Protein AF-A0A225W8B2-F1 (afdb_monomer_lite)

Secondary structure (DSSP, 8-state):
-PPPP-----------------EE---EEEETTEEEEPPEE-HHHHHS-S-TTSPPPEESEEEEEEEETTEEEE--SSEEEEETTEEEEHHHIIIIISGGGTS--GGG-SPP-PPPPPP---S-PPPHHHHHHTTT----------------

Structure (mmCIF, N/CA/C/O backbone):
data_AF-A0A225W8B2-F1
#
_entry.id   AF-A0A225W8B2-F1
#
loop_
_atom_site.group_PDB
_atom_site.id
_atom_site.type_symbol
_atom_site.label_atom_id
_atom_site.label_alt_id
_atom_site.label_comp_id
_atom_site.label_asym_id
_atom_site.label_entity_id
_atom_site.label_seq_id
_atom_site.pdbx_PDB_ins_code
_atom_site.Cartn_x
_atom_site.Cartn_y
_atom_site.Cartn_z
_atom_site.occupancy
_atom_site.B_iso_or_equiv
_atom_site.auth_seq_id
_atom_site.auth_comp_id
_atom_site.auth_asym_id
_atom_site.auth_atom_id
_atom_site.pdbx_PDB_model_num
ATOM 1 N N . MET A 1 1 ? 13.575 -65.710 12.844 1.00 45.41 1 MET A N 1
ATOM 2 C CA . MET A 1 1 ? 14.226 -64.560 13.508 1.00 45.41 1 MET A CA 1
ATOM 3 C C . MET A 1 1 ? 13.559 -63.307 12.960 1.00 45.41 1 MET A C 1
ATOM 5 O O . MET A 1 1 ? 13.593 -63.117 11.754 1.00 45.41 1 MET A O 1
ATOM 9 N N . VAL A 1 2 ? 12.822 -62.567 13.792 1.00 43.06 2 VAL A N 1
ATOM 10 C CA . VAL A 1 2 ? 11.966 -61.443 13.366 1.00 43.06 2 VAL A CA 1
ATOM 11 C C . VAL A 1 2 ? 12.763 -60.143 13.449 1.00 43.06 2 VAL A C 1
ATOM 13 O O . VAL A 1 2 ? 13.234 -59.775 14.521 1.00 43.06 2 VAL A O 1
ATOM 16 N N . THR A 1 3 ? 12.924 -59.462 12.319 1.00 56.56 3 THR A N 1
ATOM 17 C CA . THR A 1 3 ? 13.508 -58.116 12.226 1.00 56.56 3 THR A CA 1
ATOM 18 C C . THR A 1 3 ? 12.416 -57.072 12.512 1.00 56.56 3 THR A C 1
ATOM 20 O O . THR A 1 3 ? 11.316 -57.215 11.975 1.00 56.56 3 THR A O 1
ATOM 23 N N . PRO A 1 4 ? 12.654 -56.031 13.334 1.00 61.00 4 PRO A N 1
ATOM 24 C CA . PRO A 1 4 ? 11.631 -55.032 13.641 1.00 61.00 4 PRO A CA 1
ATOM 25 C C . PRO A 1 4 ? 11.478 -54.001 12.504 1.00 61.00 4 PRO A C 1
ATOM 27 O O . PRO A 1 4 ? 12.458 -53.704 11.814 1.00 61.00 4 PRO A O 1
ATOM 30 N N . PRO A 1 5 ? 10.283 -53.410 12.302 1.00 51.81 5 PRO A N 1
ATOM 31 C CA . PRO A 1 5 ? 10.102 -52.336 11.334 1.00 51.81 5 PRO A CA 1
ATOM 32 C C . PRO A 1 5 ? 10.714 -51.029 11.854 1.00 51.81 5 PRO A C 1
ATOM 34 O O . PRO A 1 5 ? 10.551 -50.656 13.017 1.00 51.81 5 PRO A O 1
ATOM 37 N N . SER A 1 6 ? 11.406 -50.304 10.974 1.00 53.28 6 SER A N 1
ATOM 38 C CA . SER A 1 6 ? 11.911 -48.965 11.263 1.00 53.28 6 SER A CA 1
ATOM 39 C C . SER A 1 6 ? 10.746 -47.972 11.279 1.00 53.28 6 SER A C 1
ATOM 41 O O . SER A 1 6 ? 10.123 -47.663 10.263 1.00 53.28 6 SER A O 1
ATOM 43 N N . HIS A 1 7 ? 10.419 -47.457 12.462 1.00 56.19 7 HIS A N 1
ATOM 44 C CA . HIS A 1 7 ? 9.474 -46.355 12.587 1.00 56.19 7 HIS A CA 1
ATOM 45 C C . HIS A 1 7 ? 10.158 -45.087 12.068 1.00 56.19 7 HIS A C 1
ATOM 47 O O . HIS A 1 7 ? 10.924 -44.430 12.769 1.00 56.19 7 HIS A O 1
ATOM 53 N N . GLY A 1 8 ? 9.908 -44.754 10.802 1.00 57.62 8 GLY A N 1
ATOM 54 C CA . GLY A 1 8 ? 10.331 -43.490 10.216 1.00 57.62 8 GLY A CA 1
ATOM 55 C C . GLY A 1 8 ? 9.675 -42.332 10.963 1.00 57.62 8 GLY A C 1
ATOM 56 O O . GLY A 1 8 ? 8.480 -42.079 10.803 1.00 57.62 8 GLY A O 1
ATOM 57 N N . HIS A 1 9 ? 10.449 -41.619 11.781 1.00 59.72 9 HIS A N 1
ATOM 58 C CA . HIS A 1 9 ? 10.002 -40.394 12.433 1.00 59.72 9 HIS A CA 1
ATOM 59 C C . HIS A 1 9 ? 9.730 -39.341 11.353 1.00 59.72 9 HIS A C 1
ATOM 61 O O . HIS A 1 9 ? 10.631 -38.642 10.879 1.00 59.72 9 HIS A O 1
ATOM 67 N N . LYS A 1 10 ? 8.464 -39.231 10.937 1.00 60.47 10 LYS A N 1
ATOM 68 C CA . LYS A 1 10 ? 7.982 -38.119 10.122 1.00 60.47 10 LYS A CA 1
ATOM 69 C C . LYS A 1 10 ? 8.175 -36.856 10.952 1.00 60.47 10 LYS A C 1
ATOM 71 O O . LYS A 1 10 ? 7.436 -36.607 11.900 1.00 60.47 10 LYS A O 1
ATOM 76 N N . ARG A 1 11 ? 9.217 -36.089 10.621 1.00 60.16 11 ARG A N 1
ATOM 77 C CA . ARG A 1 11 ? 9.495 -34.772 11.200 1.00 60.16 11 ARG A CA 1
ATOM 78 C C . ARG A 1 11 ? 8.268 -33.893 10.982 1.00 60.16 11 ARG A C 1
ATOM 80 O O . ARG A 1 11 ? 8.076 -33.352 9.896 1.00 60.16 11 ARG A O 1
ATOM 87 N N . ASN A 1 12 ? 7.434 -33.783 12.009 1.00 60.47 12 ASN A N 1
ATOM 88 C CA . ASN A 1 12 ? 6.292 -32.890 12.025 1.00 60.47 12 ASN A CA 1
ATOM 89 C C . ASN A 1 12 ? 6.835 -31.463 12.176 1.00 60.47 12 ASN A C 1
ATOM 91 O O . ASN A 1 12 ? 6.998 -30.957 13.285 1.00 60.47 12 ASN A O 1
ATOM 95 N N . ARG A 1 13 ? 7.221 -30.835 11.058 1.00 58.56 13 ARG A N 1
ATOM 96 C CA . ARG A 1 13 ? 7.466 -29.393 11.048 1.00 58.56 13 ARG A CA 1
ATOM 97 C C . ARG A 1 13 ? 6.111 -28.732 11.237 1.00 58.56 13 ARG A C 1
ATOM 99 O O . ARG A 1 13 ? 5.322 -28.661 10.298 1.00 58.56 13 ARG A O 1
ATOM 106 N N . ALA A 1 14 ? 5.861 -28.270 12.458 1.00 52.19 14 ALA A N 1
ATOM 107 C CA . ALA A 1 14 ? 4.758 -27.373 12.741 1.00 52.19 14 ALA A CA 1
ATOM 108 C C . ALA A 1 14 ? 4.777 -26.239 11.698 1.00 52.19 14 ALA A C 1
ATOM 110 O O . ALA A 1 14 ? 5.848 -25.669 11.452 1.00 52.19 14 ALA A O 1
ATOM 111 N N . PRO A 1 15 ? 3.645 -25.917 11.052 1.00 57.81 15 PRO A N 1
ATOM 112 C CA . PRO A 1 15 ? 3.595 -24.775 10.162 1.00 57.81 15 PRO A CA 1
ATOM 113 C C . PRO A 1 15 ? 3.902 -23.545 11.011 1.00 57.81 15 PRO A C 1
ATOM 115 O O . PRO A 1 15 ? 3.124 -23.179 11.893 1.00 57.81 15 PRO A O 1
ATOM 118 N N . VAL A 1 16 ? 5.061 -22.926 10.775 1.00 59.41 16 VAL A N 1
ATOM 119 C CA . VAL A 1 16 ? 5.381 -21.617 11.339 1.00 59.41 16 VAL A CA 1
ATOM 1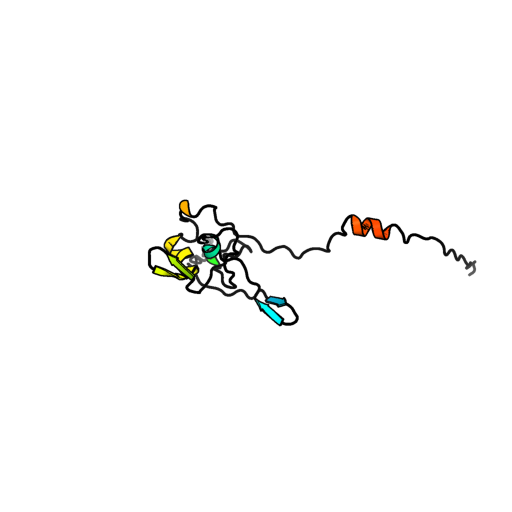20 C C . VAL A 1 16 ? 4.245 -20.707 10.893 1.00 59.41 16 VAL A C 1
ATOM 122 O O . VAL A 1 16 ? 4.123 -20.392 9.708 1.00 59.41 16 VAL A O 1
ATOM 125 N N . ARG A 1 17 ? 3.348 -20.332 11.814 1.00 53.75 17 ARG A N 1
ATOM 126 C CA . ARG A 1 17 ? 2.347 -19.299 11.548 1.00 53.75 17 ARG A CA 1
ATOM 127 C C . ARG A 1 17 ? 3.112 -17.982 11.462 1.00 53.75 17 ARG A C 1
ATOM 129 O O . ARG A 1 17 ? 3.182 -17.241 12.432 1.00 53.75 17 ARG A O 1
ATOM 136 N N . LEU A 1 18 ? 3.747 -17.740 10.319 1.00 64.56 18 LEU A N 1
ATOM 137 C CA . LEU A 1 18 ? 4.509 -16.531 10.052 1.00 64.56 18 LEU A CA 1
ATOM 138 C C . LEU A 1 18 ? 3.538 -15.357 10.189 1.00 64.56 18 LEU A C 1
ATOM 140 O O . LEU A 1 18 ? 2.589 -15.273 9.419 1.00 64.56 18 LEU A O 1
ATOM 144 N N . ALA A 1 19 ? 3.681 -14.512 11.207 1.00 84.69 19 ALA A N 1
ATOM 145 C CA . ALA A 1 19 ? 2.789 -13.370 11.382 1.00 84.69 19 ALA A CA 1
ATOM 146 C C . ALA A 1 19 ? 2.824 -12.466 10.135 1.00 84.69 19 ALA A C 1
ATOM 148 O O . ALA A 1 19 ? 3.817 -12.438 9.405 1.00 84.69 19 ALA A O 1
ATOM 149 N N . HIS A 1 20 ? 1.745 -11.726 9.870 1.00 92.75 20 HIS A N 1
ATOM 150 C CA . HIS A 1 20 ? 1.799 -10.688 8.843 1.00 92.75 20 HIS A CA 1
ATOM 151 C C . HIS A 1 20 ? 2.792 -9.615 9.289 1.00 92.75 20 HIS A C 1
ATOM 153 O O . HIS A 1 20 ? 2.613 -9.001 10.337 1.00 92.75 20 HIS A O 1
ATOM 159 N N . GLN A 1 21 ? 3.837 -9.402 8.493 1.00 93.75 21 GLN A N 1
ATOM 160 C CA . GLN A 1 21 ? 4.869 -8.406 8.760 1.00 93.75 21 GLN A CA 1
ATOM 161 C C . GLN A 1 21 ? 5.009 -7.450 7.579 1.00 93.75 21 GLN A C 1
ATOM 163 O O . GLN A 1 21 ? 4.763 -7.814 6.424 1.00 93.75 21 GLN A O 1
ATOM 168 N N . VAL A 1 22 ? 5.382 -6.213 7.903 1.00 95.06 22 VAL A N 1
ATOM 169 C CA . VAL A 1 22 ? 5.761 -5.198 6.924 1.00 95.06 22 VAL A CA 1
ATOM 170 C C . VAL A 1 22 ? 7.202 -5.462 6.510 1.00 95.06 22 VAL A C 1
ATOM 172 O O . VAL A 1 22 ? 8.105 -5.379 7.337 1.00 95.06 22 VAL A O 1
ATOM 175 N N . GLU A 1 23 ? 7.425 -5.695 5.224 1.00 96.19 23 GLU A N 1
ATOM 176 C CA . GLU A 1 23 ? 8.757 -5.873 4.654 1.00 96.19 23 GLU A CA 1
ATOM 177 C C . GLU A 1 23 ? 9.053 -4.763 3.650 1.00 96.19 23 GLU A C 1
ATOM 179 O O . GLU A 1 23 ? 8.158 -4.296 2.940 1.00 96.19 23 GLU A O 1
ATOM 184 N N . GLN A 1 24 ? 10.303 -4.303 3.601 1.00 96.81 24 GLN A N 1
ATOM 185 C CA . GLN A 1 24 ? 10.733 -3.286 2.651 1.00 96.81 24 GLN A CA 1
ATOM 186 C C . GLN A 1 24 ? 11.474 -3.921 1.482 1.00 96.81 24 GLN A C 1
ATOM 188 O O . GLN A 1 24 ? 12.436 -4.650 1.669 1.00 96.81 24 GLN A O 1
ATOM 193 N N . SER A 1 25 ? 11.061 -3.585 0.265 1.00 95.00 25 SER A N 1
ATOM 194 C CA . SER A 1 25 ? 11.690 -4.098 -0.944 1.00 95.00 25 SER A CA 1
ATOM 195 C C . SER A 1 25 ? 13.098 -3.549 -1.158 1.00 95.00 25 SER A C 1
ATOM 197 O O . SER A 1 25 ? 13.335 -2.339 -1.077 1.00 95.00 25 SER A O 1
ATOM 199 N N . GLU A 1 26 ? 13.989 -4.459 -1.537 1.00 94.81 26 GLU A N 1
ATOM 200 C CA . GLU A 1 26 ? 15.355 -4.198 -1.995 1.00 94.81 26 GLU A CA 1
ATOM 201 C C . GLU A 1 26 ? 15.448 -4.082 -3.530 1.00 94.81 26 GLU A C 1
ATOM 203 O O . GLU A 1 26 ? 16.520 -4.190 -4.110 1.00 94.81 26 GLU A O 1
ATOM 208 N N . ASP A 1 27 ? 14.324 -3.847 -4.216 1.00 92.81 27 ASP A N 1
ATOM 209 C CA . ASP A 1 27 ? 14.285 -3.585 -5.660 1.00 92.81 27 ASP A CA 1
ATOM 210 C C . ASP A 1 27 ? 14.731 -2.138 -5.929 1.00 92.81 27 ASP A C 1
ATOM 212 O O . ASP A 1 27 ? 13.977 -1.179 -5.712 1.00 92.81 27 ASP A O 1
ATOM 216 N N . TRP A 1 28 ? 15.981 -1.975 -6.361 1.00 94.56 28 TRP A N 1
ATOM 217 C CA . TRP A 1 28 ? 16.601 -0.683 -6.653 1.00 94.56 28 TRP A CA 1
ATOM 218 C C . TRP A 1 28 ? 16.554 -0.345 -8.146 1.00 94.56 28 TRP A C 1
ATOM 220 O O . TRP A 1 28 ? 16.693 -1.200 -9.015 1.00 94.56 28 TRP A O 1
ATOM 230 N N . VAL A 1 29 ? 16.388 0.942 -8.449 1.00 93.38 29 VAL A N 1
ATOM 231 C CA . VAL A 1 29 ? 16.474 1.506 -9.800 1.00 93.38 29 VAL A CA 1
ATOM 232 C C . VAL A 1 29 ? 17.338 2.757 -9.808 1.00 93.38 29 VAL A C 1
ATOM 234 O O . VAL A 1 29 ? 17.228 3.602 -8.920 1.00 93.38 29 VAL A O 1
ATOM 237 N N . THR A 1 30 ? 18.160 2.912 -10.842 1.00 94.94 30 THR A N 1
ATOM 238 C CA . THR A 1 30 ? 18.911 4.148 -11.078 1.00 94.94 30 THR A CA 1
ATOM 239 C C . THR A 1 30 ? 18.056 5.108 -11.897 1.00 94.94 30 THR A C 1
ATOM 241 O O . THR A 1 30 ? 17.624 4.782 -13.000 1.00 94.94 30 THR A O 1
ATOM 244 N N . VAL A 1 31 ? 17.801 6.300 -11.360 1.00 92.62 31 VAL A N 1
ATOM 245 C CA . VAL A 1 31 ? 17.066 7.372 -12.042 1.00 92.62 31 VAL A CA 1
ATOM 246 C C . VAL A 1 31 ? 17.927 8.625 -12.001 1.00 92.62 31 VAL A C 1
ATOM 248 O O . VAL A 1 31 ? 18.226 9.125 -10.917 1.00 92.62 31 VAL A O 1
ATOM 251 N N . SER A 1 32 ? 18.334 9.117 -13.174 1.00 93.81 32 SER A N 1
ATOM 252 C CA . SER A 1 32 ? 19.210 10.293 -13.306 1.00 93.81 32 SER A CA 1
ATOM 253 C C . SER A 1 32 ? 20.511 10.163 -12.498 1.00 93.81 32 SER A C 1
ATOM 255 O O . SER A 1 32 ? 20.902 11.084 -11.791 1.00 93.81 32 SER A O 1
ATOM 257 N N . GLY A 1 33 ? 21.142 8.983 -12.536 1.00 93.44 33 GLY A N 1
ATOM 258 C CA . GLY A 1 33 ? 22.388 8.696 -11.809 1.00 93.44 33 GLY A CA 1
ATOM 259 C C . GLY A 1 33 ? 22.226 8.403 -10.312 1.00 93.44 33 GLY A C 1
ATOM 260 O O . GLY A 1 33 ? 23.188 7.999 -9.672 1.00 93.44 33 GLY A O 1
ATOM 261 N N . VAL A 1 34 ? 21.020 8.538 -9.746 1.00 95.75 34 VAL A N 1
ATOM 262 C CA . VAL A 1 34 ? 20.762 8.285 -8.320 1.00 95.75 34 VAL A CA 1
ATOM 263 C C . VAL A 1 34 ? 20.019 6.965 -8.135 1.00 95.75 34 VAL A C 1
ATOM 265 O O . VAL A 1 34 ? 18.964 6.752 -8.739 1.00 95.75 34 VAL A O 1
ATOM 268 N N . GLN A 1 35 ? 20.528 6.096 -7.259 1.00 95.94 35 GLN A N 1
ATOM 269 C CA . GLN A 1 35 ? 19.834 4.869 -6.872 1.00 95.94 35 GLN A CA 1
ATOM 270 C C . GLN A 1 35 ? 18.658 5.176 -5.943 1.00 95.94 35 GLN A C 1
ATOM 272 O O . GLN A 1 35 ? 18.792 5.822 -4.904 1.00 95.94 35 GLN A O 1
ATOM 277 N N . LYS A 1 36 ? 17.473 4.705 -6.327 1.00 95.00 36 LYS A N 1
ATOM 278 C CA . LYS A 1 36 ? 16.230 4.848 -5.567 1.00 95.00 36 LYS A CA 1
ATOM 279 C C . LYS A 1 36 ? 15.500 3.516 -5.548 1.00 95.00 36 LYS A C 1
ATOM 281 O O . LYS A 1 36 ? 15.497 2.786 -6.532 1.00 95.00 36 LYS A O 1
ATOM 286 N N . ARG A 1 37 ? 14.818 3.208 -4.447 1.00 95.06 37 ARG A N 1
ATOM 287 C CA . ARG A 1 37 ? 13.954 2.022 -4.390 1.00 95.06 37 ARG A CA 1
ATOM 288 C C . ARG A 1 37 ? 12.752 2.187 -5.308 1.00 95.06 37 ARG A C 1
ATOM 290 O O . ARG A 1 37 ? 12.090 3.234 -5.315 1.00 95.06 37 ARG A O 1
ATOM 297 N N . ARG A 1 38 ? 12.445 1.134 -6.055 1.00 94.56 38 ARG A N 1
ATOM 298 C CA . ARG A 1 38 ? 11.372 1.130 -7.037 1.00 94.56 38 ARG A CA 1
ATOM 299 C C . ARG A 1 38 ? 10.016 1.186 -6.336 1.00 94.56 38 ARG A C 1
ATOM 301 O O . ARG A 1 38 ? 9.625 0.294 -5.589 1.00 94.56 38 ARG A O 1
ATOM 308 N N . GLN A 1 39 ? 9.267 2.244 -6.614 1.00 95.00 39 GLN A N 1
ATOM 309 C CA . GLN A 1 39 ? 7.944 2.467 -6.036 1.00 95.00 39 GLN A CA 1
ATOM 310 C C . GLN A 1 39 ? 6.874 1.650 -6.775 1.00 95.00 39 GLN A C 1
ATOM 312 O O . GLN A 1 39 ? 6.848 1.631 -8.007 1.00 95.00 39 GLN A O 1
ATOM 317 N N . ARG A 1 40 ? 5.952 1.012 -6.043 1.00 95.44 40 ARG A N 1
ATOM 318 C CA . ARG A 1 40 ? 4.797 0.286 -6.608 1.00 95.44 40 ARG A CA 1
ATOM 319 C C . ARG A 1 40 ? 3.478 0.785 -6.031 1.00 95.44 40 ARG A C 1
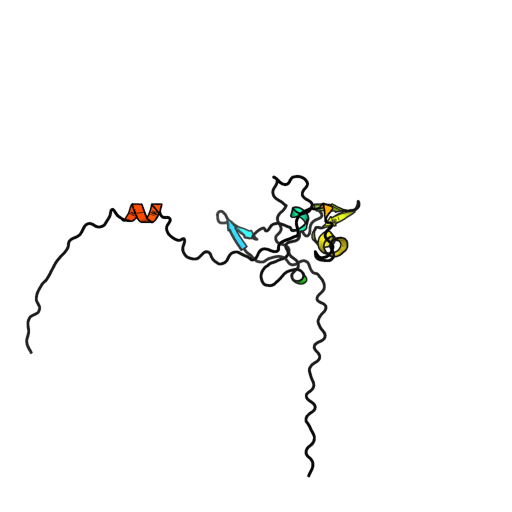ATOM 321 O O . ARG A 1 40 ? 3.435 1.293 -4.918 1.00 95.44 40 ARG A O 1
ATOM 328 N N . SER A 1 41 ? 2.390 0.643 -6.787 1.00 94.75 41 SER A N 1
ATOM 329 C CA . SER A 1 41 ? 1.053 1.081 -6.362 1.00 94.75 41 SER A CA 1
ATOM 330 C C . SER A 1 41 ? 0.581 0.327 -5.116 1.00 94.75 41 SER A C 1
ATOM 332 O O . SER A 1 41 ? 0.468 -0.902 -5.156 1.00 94.75 41 SER A O 1
ATOM 334 N N . CYS A 1 42 ? 0.235 1.057 -4.058 1.00 96.19 42 CYS A N 1
ATOM 335 C CA . CYS A 1 42 ? -0.369 0.482 -2.860 1.00 96.19 42 CYS A CA 1
ATOM 336 C C . CYS A 1 42 ? -1.796 -0.013 -3.149 1.00 96.19 42 CYS A C 1
ATOM 338 O O . CYS A 1 42 ? -2.575 0.692 -3.793 1.00 96.19 42 CYS A O 1
ATOM 340 N N . LYS A 1 43 ? -2.150 -1.211 -2.665 1.00 95.50 43 LYS A N 1
ATOM 341 C CA . LYS A 1 43 ? -3.467 -1.825 -2.920 1.00 95.50 43 LYS A CA 1
ATOM 342 C C . LYS A 1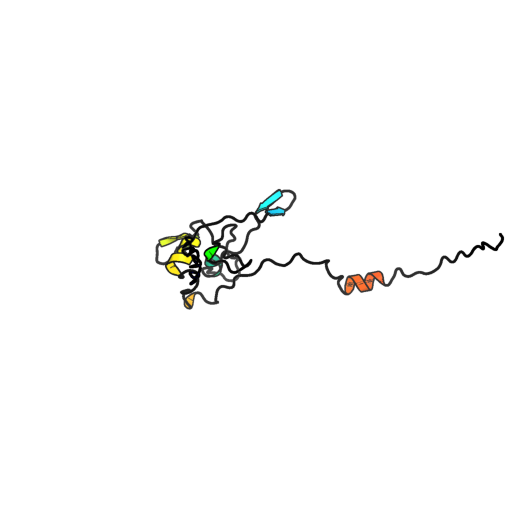 43 ? -4.605 -1.085 -2.229 1.00 95.50 43 LYS A C 1
ATOM 344 O O . LYS A 1 43 ? -5.569 -0.717 -2.892 1.00 95.50 43 LYS A O 1
ATOM 349 N N . VAL A 1 44 ? -4.446 -0.758 -0.949 1.00 95.75 44 VAL A N 1
ATOM 350 C CA . VAL A 1 44 ? -5.447 0.019 -0.201 1.00 95.75 44 VAL A CA 1
ATOM 351 C C . VAL A 1 44 ? -5.585 1.432 -0.759 1.00 95.75 44 VAL A C 1
ATOM 353 O O . VAL A 1 44 ? -6.700 1.877 -0.998 1.00 95.75 44 VAL A O 1
ATOM 356 N N . CYS A 1 45 ? -4.482 2.118 -1.085 1.00 95.06 45 CYS A N 1
ATOM 357 C CA . CYS A 1 45 ? -4.576 3.449 -1.699 1.00 95.06 45 CYS A CA 1
ATOM 358 C C . CYS A 1 45 ? -5.193 3.413 -3.100 1.00 95.06 45 CYS A C 1
ATOM 360 O O . CYS A 1 45 ? -5.692 4.431 -3.571 1.00 95.06 45 CYS A O 1
ATOM 362 N N . ALA A 1 46 ? -5.097 2.288 -3.811 1.00 93.00 46 ALA A N 1
ATOM 363 C CA . ALA A 1 46 ? -5.762 2.120 -5.094 1.00 93.00 46 ALA A CA 1
ATOM 364 C C . ALA A 1 46 ? -7.273 1.909 -4.932 1.00 93.00 46 ALA A C 1
ATOM 366 O O . ALA A 1 46 ? -8.014 2.450 -5.753 1.00 93.00 46 ALA A O 1
ATOM 367 N N . LEU A 1 47 ? -7.698 1.182 -3.891 1.00 92.56 47 LEU A N 1
ATOM 368 C CA . LEU A 1 47 ? -9.103 0.950 -3.540 1.00 92.56 47 LEU A CA 1
ATOM 369 C C . LEU A 1 47 ? -9.777 2.206 -2.980 1.00 92.56 47 LEU A C 1
ATOM 371 O O . LEU A 1 47 ? -10.787 2.650 -3.505 1.00 92.56 47 LEU A O 1
ATOM 375 N N . LEU A 1 48 ? -9.184 2.830 -1.961 1.00 92.00 48 LEU A N 1
ATOM 376 C CA . LEU A 1 48 ? -9.756 3.977 -1.242 1.00 92.00 48 LEU A CA 1
ATOM 377 C C . LEU A 1 48 ? -9.570 5.317 -1.971 1.00 92.00 48 LEU A C 1
ATOM 379 O O . LEU A 1 48 ? -9.676 6.391 -1.377 1.00 92.00 48 LEU A O 1
ATOM 383 N N . ARG A 1 49 ? -9.229 5.291 -3.262 1.00 90.19 49 ARG A N 1
ATOM 384 C CA . ARG A 1 49 ? -9.002 6.517 -4.023 1.00 90.19 49 ARG A CA 1
ATOM 385 C C . ARG A 1 49 ? -10.333 7.129 -4.442 1.00 90.19 49 ARG A C 1
ATOM 387 O O . ARG A 1 49 ? -11.024 6.579 -5.288 1.00 90.19 49 ARG A O 1
ATOM 394 N N . THR A 1 50 ? -10.609 8.331 -3.954 1.00 83.81 50 THR A N 1
ATOM 395 C CA . THR A 1 50 ? -11.817 9.096 -4.304 1.00 83.81 50 THR A CA 1
ATOM 396 C C . THR A 1 50 ? -11.840 9.564 -5.762 1.00 83.81 50 THR A C 1
ATOM 398 O O . THR A 1 50 ? -12.893 9.608 -6.385 1.00 83.81 50 THR A O 1
ATOM 401 N N . ASN A 1 51 ? -10.679 9.892 -6.341 1.00 85.06 51 ASN A N 1
ATOM 402 C CA . ASN A 1 51 ? -10.569 10.328 -7.735 1.00 85.06 51 ASN A CA 1
ATOM 403 C C . ASN A 1 51 ? -9.826 9.292 -8.586 1.00 85.06 51 ASN A C 1
ATOM 405 O O . ASN A 1 51 ? -8.596 9.198 -8.547 1.00 85.06 51 ASN A O 1
ATOM 409 N N . THR A 1 52 ? -10.567 8.560 -9.415 1.00 81.81 52 THR A N 1
ATOM 410 C CA . THR A 1 52 ? -10.026 7.488 -10.261 1.00 81.81 52 THR A CA 1
ATOM 411 C C . THR A 1 52 ? -8.960 7.961 -11.253 1.00 81.81 52 THR A C 1
ATOM 413 O O . THR A 1 52 ? -8.079 7.159 -11.569 1.00 81.81 52 THR A O 1
ATOM 416 N N . LYS A 1 53 ? -8.976 9.243 -11.660 1.00 84.81 53 LYS A N 1
ATOM 417 C CA . LYS A 1 53 ? -7.997 9.866 -12.572 1.00 84.81 53 LYS A CA 1
ATOM 418 C C . LYS A 1 53 ? -6.646 10.144 -11.904 1.00 84.81 53 LYS A C 1
ATOM 420 O O . LYS A 1 53 ? -5.629 10.218 -12.590 1.00 84.81 53 LYS A O 1
ATOM 425 N N . LYS A 1 54 ? -6.605 10.301 -10.576 1.00 85.88 54 LYS A N 1
ATOM 426 C CA . LYS A 1 54 ? -5.343 10.483 -9.840 1.00 85.88 54 LYS A CA 1
ATOM 427 C C . LYS A 1 54 ? -4.627 9.143 -9.682 1.00 85.88 54 LYS A C 1
ATOM 429 O O . LYS A 1 54 ? -5.260 8.097 -9.559 1.00 85.88 54 LYS A O 1
ATOM 434 N N . LYS A 1 55 ? -3.294 9.159 -9.659 1.00 86.88 55 LYS A N 1
ATOM 435 C CA . LYS A 1 55 ? -2.512 7.958 -9.334 1.00 86.88 55 LYS A CA 1
ATOM 436 C C . LYS A 1 55 ? -2.701 7.625 -7.851 1.00 86.88 55 LYS A C 1
ATOM 438 O O . LYS A 1 55 ? -2.722 8.522 -7.013 1.00 86.88 55 LYS A O 1
ATOM 443 N N . SER A 1 56 ? -2.838 6.340 -7.527 1.00 90.94 56 SER A N 1
ATOM 444 C CA . SER A 1 56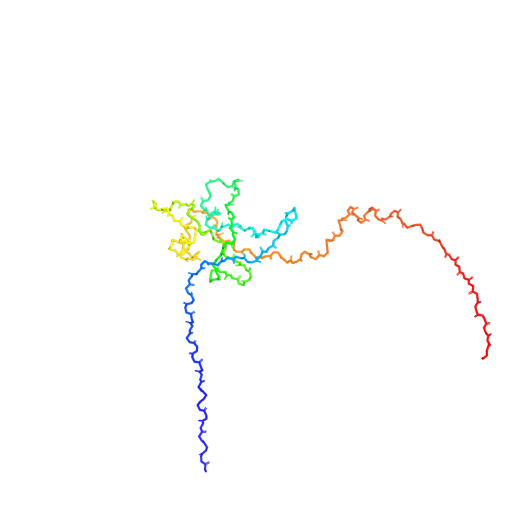 ? -2.762 5.883 -6.137 1.00 90.94 56 SER A CA 1
ATOM 445 C C . SER A 1 56 ? -1.375 6.175 -5.570 1.00 90.94 56 SER A C 1
ATOM 447 O O . SER A 1 56 ? -0.391 6.149 -6.315 1.00 90.94 56 SER A O 1
ATOM 449 N N . PHE A 1 57 ? -1.271 6.355 -4.255 1.00 94.06 57 PHE A N 1
ATOM 450 C CA . PHE A 1 57 ? 0.036 6.428 -3.611 1.00 94.06 57 PHE A CA 1
ATOM 451 C C . PHE A 1 57 ? 0.864 5.172 -3.889 1.00 94.06 57 PHE A C 1
ATOM 453 O O . PHE A 1 57 ? 0.338 4.060 -4.035 1.00 94.06 57 PHE A O 1
ATOM 460 N N . ALA A 1 58 ? 2.173 5.378 -3.965 1.00 94.81 58 ALA A N 1
ATOM 461 C CA . ALA A 1 58 ? 3.137 4.316 -4.153 1.00 94.81 58 ALA A CA 1
ATOM 462 C C . ALA A 1 58 ? 3.884 4.011 -2.846 1.00 94.81 58 ALA A C 1
ATOM 464 O O . ALA A 1 58 ? 3.910 4.826 -1.920 1.00 94.81 58 ALA A O 1
ATOM 465 N N . THR A 1 59 ? 4.435 2.806 -2.757 1.00 97.12 59 THR A N 1
ATOM 466 C CA . THR A 1 59 ? 5.139 2.283 -1.587 1.00 97.12 59 THR A CA 1
ATOM 467 C C . THR A 1 59 ? 6.276 1.365 -2.027 1.00 97.12 59 THR A C 1
ATOM 469 O O . THR A 1 59 ? 6.244 0.802 -3.124 1.00 97.12 59 THR A O 1
ATOM 472 N N . THR A 1 60 ? 7.263 1.205 -1.150 1.00 97.31 60 THR A N 1
ATOM 473 C CA . THR A 1 60 ? 8.309 0.173 -1.230 1.00 97.31 60 THR A CA 1
ATOM 474 C C . THR A 1 60 ? 8.073 -0.952 -0.236 1.00 97.31 60 THR A C 1
ATOM 476 O O . THR A 1 60 ? 8.858 -1.891 -0.197 1.00 97.31 60 THR A O 1
ATOM 479 N N . PHE A 1 61 ? 7.013 -0.864 0.566 1.00 97.69 61 PHE A N 1
ATOM 480 C CA . PHE A 1 61 ? 6.673 -1.873 1.554 1.00 97.69 61 PHE A CA 1
ATOM 481 C C . PHE A 1 61 ? 5.623 -2.848 1.022 1.00 97.69 61 PHE A C 1
ATOM 483 O O . PHE A 1 61 ? 4.724 -2.464 0.264 1.00 97.69 61 PHE A O 1
ATOM 490 N N . TYR A 1 62 ? 5.725 -4.103 1.436 1.00 97.44 62 TYR A N 1
ATOM 491 C CA . TYR A 1 62 ? 4.783 -5.164 1.106 1.00 97.44 62 TYR A CA 1
ATOM 492 C C . TYR A 1 62 ? 4.599 -6.126 2.284 1.00 97.44 62 TYR A C 1
ATOM 494 O O . TYR A 1 62 ? 5.325 -6.060 3.272 1.00 97.44 62 TYR A O 1
ATOM 502 N N . CYS A 1 63 ? 3.609 -7.010 2.174 1.00 96.75 63 CYS A N 1
ATOM 503 C CA . CYS A 1 63 ? 3.449 -8.151 3.072 1.00 96.75 63 CYS A CA 1
ATOM 504 C C . CYS A 1 63 ? 3.790 -9.440 2.323 1.00 96.75 63 CYS A C 1
ATOM 506 O O . CYS A 1 63 ? 3.095 -9.784 1.361 1.00 96.75 63 CYS A O 1
ATOM 508 N N . GLU A 1 64 ? 4.828 -10.161 2.751 1.00 94.88 64 GLU A N 1
ATOM 509 C CA . GLU A 1 64 ? 5.253 -11.401 2.084 1.00 94.88 64 GLU A CA 1
ATOM 510 C C . GLU A 1 64 ? 4.149 -12.458 2.118 1.00 94.88 64 GLU A C 1
ATOM 512 O O . GLU A 1 64 ? 3.823 -13.069 1.108 1.00 94.88 64 GLU A O 1
ATOM 517 N N . ARG A 1 65 ? 3.453 -12.574 3.250 1.00 94.06 65 ARG A N 1
ATOM 518 C CA . ARG A 1 65 ? 2.385 -13.561 3.435 1.00 94.06 65 ARG A CA 1
ATOM 519 C C . ARG A 1 65 ? 1.139 -13.314 2.580 1.00 94.06 65 ARG A C 1
ATOM 521 O O . ARG A 1 65 ? 0.424 -14.257 2.267 1.00 94.06 65 ARG A O 1
ATOM 528 N N . CYS A 1 66 ? 0.859 -12.060 2.224 1.00 95.19 66 CYS A N 1
ATOM 529 C CA . CYS A 1 66 ? -0.227 -11.722 1.295 1.00 95.19 66 CYS A CA 1
ATOM 530 C C . CYS A 1 66 ? 0.230 -11.686 -0.166 1.00 95.19 66 CYS A C 1
ATOM 532 O O . CYS A 1 66 ? -0.576 -11.400 -1.051 1.00 95.19 66 CYS A O 1
ATOM 534 N N . SER A 1 67 ? 1.517 -11.904 -0.421 1.00 94.56 67 SER A N 1
ATOM 535 C CA . SER A 1 67 ? 2.054 -12.001 -1.771 1.00 94.56 67 SER A CA 1
ATOM 536 C C . SER A 1 67 ? 1.822 -13.409 -2.315 1.00 94.56 67 SER A C 1
ATOM 538 O O . SER A 1 67 ? 1.748 -14.374 -1.559 1.00 94.56 67 SER A O 1
ATOM 540 N N . VAL A 1 68 ? 1.679 -13.523 -3.634 1.00 92.12 68 VAL A N 1
ATOM 541 C CA . VAL A 1 68 ? 1.479 -14.811 -4.314 1.00 92.12 68 VAL A CA 1
ATOM 542 C C . VAL A 1 68 ? 2.567 -14.963 -5.364 1.00 92.12 68 VAL A C 1
ATOM 544 O O . VAL A 1 68 ? 2.637 -14.165 -6.302 1.00 92.12 68 VAL A O 1
ATOM 547 N N . ASP A 1 69 ? 3.428 -15.966 -5.202 1.00 89.69 69 ASP A N 1
ATOM 548 C CA . ASP A 1 69 ? 4.671 -16.115 -5.964 1.00 89.69 69 ASP A CA 1
ATOM 549 C C . ASP A 1 69 ? 5.482 -14.797 -5.948 1.00 89.69 69 ASP A C 1
ATOM 551 O O . ASP A 1 69 ? 5.661 -14.148 -4.920 1.00 89.69 69 ASP A O 1
ATOM 555 N N . ASN A 1 70 ? 5.895 -14.328 -7.126 1.00 87.50 70 ASN A N 1
ATOM 556 C CA . ASN A 1 70 ? 6.566 -13.047 -7.318 1.00 87.50 70 ASN A CA 1
ATOM 557 C C . ASN A 1 70 ? 5.602 -11.843 -7.322 1.00 87.50 70 ASN A C 1
ATOM 559 O O . ASN A 1 70 ? 6.045 -10.699 -7.437 1.00 87.50 70 ASN A O 1
ATOM 563 N N . ALA A 1 71 ? 4.283 -12.048 -7.240 1.00 93.06 71 ALA A N 1
ATOM 564 C CA . ALA A 1 71 ? 3.302 -10.966 -7.219 1.00 93.06 71 ALA A CA 1
ATOM 565 C C . ALA A 1 71 ? 3.157 -10.397 -5.799 1.00 93.06 71 ALA A C 1
ATOM 567 O O . ALA A 1 71 ? 2.327 -10.833 -5.001 1.00 93.06 71 ALA A O 1
ATOM 568 N N . LYS A 1 72 ? 3.971 -9.381 -5.500 1.00 95.56 72 LYS A N 1
ATOM 569 C CA . LYS A 1 72 ? 4.035 -8.757 -4.173 1.00 95.56 72 LYS A CA 1
ATOM 570 C C . LYS A 1 72 ? 2.765 -7.956 -3.823 1.00 95.56 72 LYS A C 1
ATOM 572 O O . LYS A 1 72 ? 2.236 -7.192 -4.645 1.00 95.56 72 LYS A O 1
ATOM 577 N N . CYS A 1 73 ? 2.299 -8.082 -2.579 1.00 96.69 73 CYS A N 1
ATOM 578 C CA . CYS A 1 73 ? 1.189 -7.308 -2.017 1.00 96.69 73 CYS A CA 1
ATOM 579 C C . CYS A 1 73 ? 1.684 -5.995 -1.393 1.00 96.69 73 CYS A C 1
ATOM 581 O O . CYS A 1 73 ? 2.008 -5.924 -0.209 1.00 96.69 73 CYS A O 1
ATOM 583 N N . TRP A 1 74 ? 1.748 -4.948 -2.215 1.00 97.44 74 TRP A N 1
ATOM 584 C CA . TRP A 1 74 ? 2.265 -3.629 -1.840 1.00 97.44 74 TRP A CA 1
ATOM 585 C C . TRP A 1 74 ? 1.301 -2.838 -0.950 1.00 97.44 74 TRP A C 1
ATOM 587 O O . TRP A 1 74 ? 0.186 -2.507 -1.371 1.00 97.44 74 TRP A O 1
ATOM 597 N N . LEU A 1 75 ? 1.762 -2.466 0.245 1.00 97.69 75 LEU A N 1
ATOM 598 C CA . LEU A 1 75 ? 0.987 -1.763 1.270 1.00 97.69 75 LEU A CA 1
ATOM 599 C C . LEU A 1 75 ? 1.808 -0.601 1.841 1.00 97.69 75 LEU A C 1
ATOM 601 O O . LEU A 1 75 ? 3.013 -0.709 2.045 1.00 97.69 75 LEU A O 1
ATOM 605 N N . CYS A 1 76 ? 1.192 0.560 2.059 1.00 97.06 76 CYS A N 1
ATOM 606 C CA . CYS A 1 76 ? 1.873 1.664 2.739 1.00 97.06 76 CYS A CA 1
ATOM 607 C C . CYS A 1 76 ? 1.975 1.387 4.245 1.00 97.06 76 CYS A C 1
ATOM 609 O O . CYS A 1 76 ? 0.963 1.125 4.888 1.00 97.06 76 CYS A O 1
ATOM 611 N N . ASN A 1 77 ? 3.164 1.587 4.816 1.00 95.81 77 ASN A N 1
ATOM 612 C CA . ASN A 1 77 ? 3.396 1.553 6.265 1.00 95.81 77 ASN A CA 1
ATOM 613 C C . ASN A 1 77 ? 3.260 2.937 6.938 1.00 95.81 77 ASN A C 1
ATOM 615 O O . ASN A 1 77 ? 3.884 3.233 7.948 1.00 95.81 77 ASN A O 1
ATOM 619 N N . LYS A 1 78 ? 2.516 3.856 6.321 1.00 94.19 78 LYS A N 1
ATOM 620 C CA . LYS A 1 78 ? 2.264 5.197 6.866 1.00 94.19 78 LYS A CA 1
ATOM 621 C C . LYS A 1 78 ? 0.765 5.402 6.972 1.00 94.19 78 LYS A C 1
ATOM 623 O O . LYS A 1 78 ? 0.028 4.875 6.135 1.00 94.19 78 LYS A O 1
ATOM 628 N N . ILE A 1 79 ? 0.338 6.175 7.967 1.00 94.69 79 ILE A N 1
ATOM 629 C CA . ILE A 1 79 ? -1.057 6.595 8.104 1.00 94.69 79 ILE A CA 1
ATOM 630 C C . ILE A 1 79 ? -1.401 7.452 6.882 1.00 94.69 79 ILE A C 1
ATOM 632 O O . ILE A 1 79 ? -0.735 8.447 6.589 1.00 94.69 79 ILE A O 1
ATOM 636 N N . ARG A 1 80 ? -2.372 6.985 6.096 1.00 91.25 80 ARG A N 1
ATOM 637 C CA . ARG A 1 80 ? -2.746 7.567 4.791 1.00 91.25 80 ARG A CA 1
ATOM 638 C C . ARG A 1 80 ? -4.248 7.762 4.645 1.00 91.25 80 ARG A C 1
ATOM 640 O O . 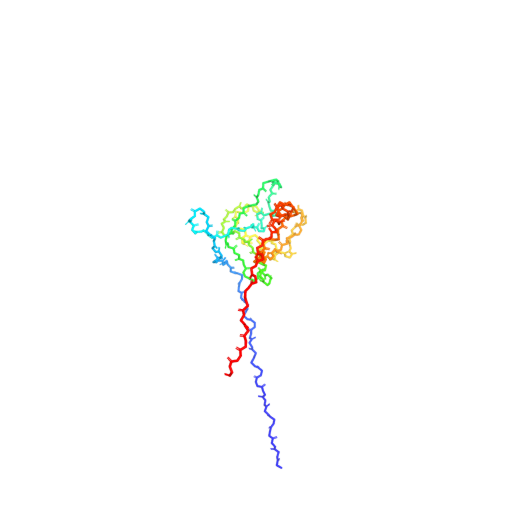ARG A 1 80 ? -4.660 8.559 3.809 1.00 91.25 80 ARG A O 1
ATOM 647 N N . HIS A 1 81 ? -5.037 7.009 5.404 1.00 92.62 81 HIS A N 1
ATOM 648 C CA . HIS A 1 81 ? -6.481 6.960 5.274 1.00 92.62 81 HIS A CA 1
ATOM 649 C C . HIS A 1 81 ? -7.124 6.923 6.653 1.00 92.62 81 HIS A C 1
ATOM 651 O O . HIS A 1 81 ? -6.597 6.299 7.575 1.00 92.62 81 HIS A O 1
ATOM 657 N N . THR A 1 82 ? -8.283 7.561 6.745 1.00 93.94 82 THR A N 1
ATOM 658 C CA . THR A 1 82 ? -9.232 7.334 7.827 1.00 93.94 82 THR A CA 1
ATOM 659 C C . THR A 1 82 ? -10.224 6.289 7.340 1.00 93.94 82 THR A C 1
ATOM 661 O O . THR A 1 82 ? -10.828 6.469 6.280 1.00 93.94 82 THR A O 1
ATOM 664 N N . TYR A 1 83 ? -10.360 5.188 8.067 1.00 90.50 83 TYR A N 1
ATOM 665 C CA . TYR A 1 83 ? -11.299 4.119 7.750 1.00 90.50 83 TYR A CA 1
ATOM 666 C C . TYR A 1 83 ? -12.111 3.810 9.007 1.00 90.50 83 TYR A C 1
ATOM 668 O O . TYR A 1 83 ? -11.537 3.694 10.082 1.00 90.50 83 TYR A O 1
ATOM 676 N N . GLN A 1 84 ? -13.443 3.785 8.886 1.00 89.81 84 GLN A N 1
ATOM 677 C CA . GLN A 1 84 ? -14.372 3.677 10.027 1.00 89.81 84 GLN A CA 1
ATOM 678 C C . GLN A 1 84 ? -14.141 4.723 11.141 1.00 89.81 84 GLN A C 1
ATOM 680 O O . GLN A 1 84 ? -14.379 4.467 12.312 1.00 89.81 84 GLN A O 1
ATOM 685 N N . GLY A 1 85 ? -13.688 5.927 10.777 1.00 92.12 85 GLY A N 1
ATOM 686 C CA . GLY A 1 85 ? -13.427 7.009 11.736 1.00 92.12 85 GLY A CA 1
ATOM 687 C C . GLY A 1 85 ? -12.028 6.993 12.360 1.00 92.12 85 GLY A C 1
ATOM 688 O O . GLY A 1 85 ? -11.641 7.982 12.973 1.00 92.12 85 GLY A O 1
ATOM 689 N N . GLU A 1 86 ? -11.224 5.953 12.124 1.00 94.75 86 GLU A N 1
ATOM 690 C CA . GLU A 1 86 ? -9.874 5.831 12.682 1.00 94.75 86 GLU A CA 1
ATOM 691 C C . GLU A 1 86 ? -8.780 6.030 11.631 1.00 94.75 86 GLU A C 1
ATOM 693 O O . GLU A 1 86 ? -8.855 5.530 10.505 1.00 94.75 86 GLU A O 1
ATOM 698 N N . ALA A 1 87 ? -7.725 6.759 12.001 1.00 95.75 87 ALA A N 1
ATOM 699 C CA . ALA A 1 87 ? -6.568 6.977 11.143 1.00 95.75 87 ALA A CA 1
ATOM 700 C C . ALA A 1 87 ? -5.654 5.742 11.165 1.00 95.75 87 ALA A C 1
ATOM 702 O O . ALA A 1 87 ? -4.930 5.507 12.131 1.00 95.75 87 ALA A O 1
ATOM 703 N N . LYS A 1 88 ? -5.655 4.966 10.078 1.00 96.00 88 LYS A N 1
ATOM 704 C CA . LYS A 1 88 ? -4.925 3.696 9.983 1.00 96.00 88 LYS A CA 1
ATOM 705 C C . LYS A 1 88 ? -3.874 3.716 8.871 1.00 96.00 88 LYS A C 1
ATOM 707 O O . LYS A 1 88 ? -3.927 4.487 7.900 1.00 96.00 88 LYS A O 1
ATOM 712 N N . THR A 1 89 ? -2.869 2.851 9.005 1.00 97.31 89 THR A N 1
ATOM 713 C CA . THR A 1 89 ? -1.946 2.561 7.900 1.00 97.31 89 THR A CA 1
ATOM 714 C C . THR A 1 89 ? -2.645 1.687 6.862 1.00 97.31 89 THR A C 1
ATOM 716 O O . THR A 1 89 ? -3.586 0.956 7.166 1.00 97.31 89 THR A O 1
ATOM 719 N N . CYS A 1 90 ? -2.169 1.711 5.618 1.00 97.44 90 CYS A N 1
ATOM 720 C CA . CYS A 1 90 ? -2.688 0.790 4.605 1.00 97.44 90 CYS A CA 1
ATOM 721 C C . CYS A 1 90 ? -2.405 -0.676 4.946 1.00 97.44 90 CYS A C 1
ATOM 723 O O . CYS A 1 90 ? -3.129 -1.546 4.480 1.00 97.44 90 CYS A O 1
ATOM 725 N N . PHE A 1 91 ? -1.349 -0.950 5.713 1.00 97.44 91 PHE A N 1
ATOM 726 C CA . PHE A 1 91 ? -1.074 -2.289 6.216 1.00 97.44 91 PHE A CA 1
ATOM 727 C C . PHE A 1 91 ? -2.174 -2.747 7.184 1.00 97.44 91 PHE A C 1
ATOM 729 O O . PHE A 1 91 ? -2.782 -3.784 6.945 1.00 97.44 91 PHE A O 1
ATOM 736 N N . ALA A 1 92 ? -2.504 -1.932 8.191 1.00 96.44 92 ALA A N 1
ATOM 737 C CA . ALA A 1 92 ? -3.572 -2.229 9.149 1.00 96.44 92 ALA A CA 1
ATOM 738 C C . ALA A 1 92 ? -4.927 -2.431 8.452 1.00 96.44 92 ALA A C 1
ATOM 740 O O . ALA A 1 92 ? -5.527 -3.489 8.590 1.00 96.44 92 ALA A O 1
ATOM 741 N N . ILE A 1 93 ? -5.346 -1.494 7.589 1.00 96.56 93 ILE A N 1
ATOM 742 C CA . ILE A 1 93 ? -6.620 -1.606 6.847 1.00 96.56 93 ILE A CA 1
ATOM 743 C C . ILE A 1 93 ? -6.687 -2.906 6.031 1.00 96.56 93 ILE A C 1
ATOM 745 O O . ILE A 1 93 ? -7.730 -3.546 5.965 1.00 96.56 93 ILE A O 1
ATOM 749 N N . TRP A 1 94 ? -5.582 -3.307 5.394 1.00 96.75 94 TRP A N 1
ATOM 750 C CA . TRP A 1 94 ? -5.554 -4.528 4.588 1.00 96.75 94 TRP A CA 1
ATOM 751 C C . TRP A 1 94 ? -5.739 -5.800 5.423 1.00 96.75 94 TRP A C 1
ATOM 753 O O . TRP A 1 94 ? -6.400 -6.733 4.969 1.00 96.75 94 TRP A O 1
ATOM 763 N N . HIS A 1 95 ? -5.133 -5.857 6.608 1.00 95.81 95 HIS A N 1
ATOM 764 C CA . HIS A 1 95 ? -5.121 -7.060 7.438 1.00 95.81 95 HIS A CA 1
ATOM 765 C C . HIS A 1 95 ? -6.314 -7.150 8.387 1.00 95.81 95 HIS A C 1
ATOM 767 O O . HIS A 1 95 ? -6.888 -8.228 8.498 1.00 95.81 95 HIS A O 1
ATOM 773 N N . GLU A 1 96 ? -6.679 -6.044 9.030 1.00 94.75 96 GLU A N 1
ATOM 774 C CA . GLU A 1 96 ? -7.777 -5.971 9.998 1.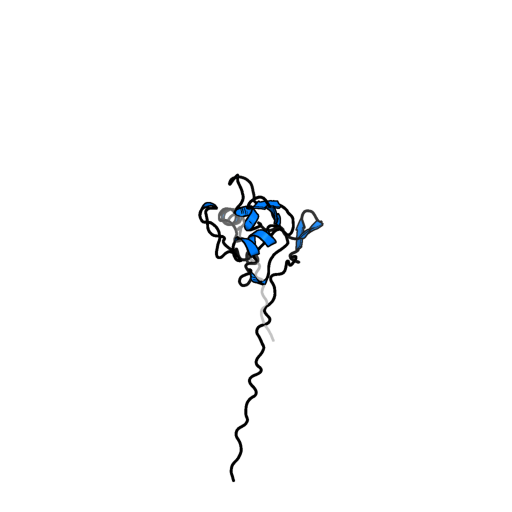00 94.75 96 GLU A CA 1
ATOM 775 C C . GLU A 1 96 ? -9.123 -5.903 9.268 1.00 94.75 96 GLU A C 1
ATOM 777 O O . GLU A 1 96 ? -9.977 -6.760 9.466 1.00 94.75 96 GLU A O 1
ATOM 782 N N . GLU A 1 97 ? -9.267 -4.962 8.329 1.00 94.94 97 GLU A N 1
ATOM 783 C CA . GLU A 1 97 ? -10.595 -4.605 7.813 1.00 94.94 97 GLU A CA 1
ATOM 784 C C . GLU A 1 97 ? -10.972 -5.299 6.512 1.00 94.94 97 GLU A C 1
ATOM 786 O O . GLU A 1 97 ? -12.153 -5.452 6.212 1.00 94.94 97 GLU A O 1
ATOM 791 N N . PHE A 1 98 ? -9.982 -5.697 5.713 1.00 94.38 98 PHE A N 1
ATOM 792 C CA . PHE A 1 98 ? -10.209 -6.419 4.459 1.00 94.38 98 PHE A CA 1
ATOM 793 C C . PHE A 1 98 ? -9.883 -7.912 4.564 1.00 94.38 98 PHE A C 1
ATOM 795 O O . PHE A 1 98 ? -9.892 -8.591 3.537 1.00 94.38 98 PHE A O 1
ATOM 802 N N . GLU A 1 99 ? -9.559 -8.425 5.756 1.00 93.81 99 GLU A N 1
ATOM 803 C CA . GLU A 1 99 ? -9.171 -9.824 5.997 1.00 93.81 99 GLU A CA 1
ATOM 804 C C . GLU A 1 99 ? -8.128 -10.327 4.986 1.00 93.81 99 GLU A C 1
ATOM 806 O O . GLU A 1 99 ? -8.326 -11.296 4.250 1.00 93.81 99 GLU A O 1
ATOM 811 N N . CYS A 1 100 ? -7.011 -9.605 4.870 1.00 93.94 100 CYS A N 1
ATOM 812 C CA . CYS A 1 100 ? -5.947 -9.904 3.905 1.00 93.94 100 CYS A CA 1
ATOM 813 C C . CYS A 1 100 ? -6.403 -9.892 2.431 1.00 93.94 100 CYS A C 1
ATOM 815 O O . CYS A 1 100 ? -5.773 -10.522 1.576 1.00 93.94 100 CYS A O 1
ATOM 817 N N . GLY A 1 101 ? -7.473 -9.156 2.127 1.00 91.81 101 GLY A N 1
ATOM 818 C CA . GLY A 1 101 ? -8.061 -9.023 0.797 1.00 91.81 101 GLY A CA 1
ATOM 819 C C . GLY A 1 101 ? -9.246 -9.952 0.515 1.00 91.81 101 GLY A C 1
ATOM 820 O O . GLY A 1 101 ? -9.761 -9.906 -0.603 1.00 91.81 101 GLY A O 1
ATOM 821 N N . GLN A 1 102 ? -9.681 -10.770 1.481 1.00 90.44 102 GLN A N 1
ATOM 822 C CA . GLN A 1 102 ? -10.836 -11.668 1.332 1.00 90.44 102 GLN A CA 1
ATOM 823 C C . GLN A 1 102 ? -12.176 -10.951 1.538 1.00 90.44 102 GLN A C 1
ATOM 825 O O . GLN A 1 102 ? -13.130 -11.217 0.809 1.00 90.44 102 GLN A O 1
ATOM 830 N N . ALA A 1 103 ? -12.231 -9.993 2.463 1.00 92.06 103 ALA A N 1
ATOM 831 C CA . ALA A 1 103 ? -13.447 -9.286 2.860 1.00 92.06 103 ALA A CA 1
ATOM 832 C C . ALA A 1 103 ? -13.450 -7.819 2.392 1.00 92.06 103 ALA A C 1
ATOM 834 O O . ALA A 1 103 ? -13.833 -6.911 3.124 1.00 92.06 103 ALA A O 1
ATOM 835 N N . ILE A 1 104 ? -12.993 -7.549 1.163 1.00 92.19 104 ILE A N 1
ATOM 836 C CA . ILE A 1 104 ? -13.017 -6.183 0.613 1.00 92.19 104 ILE A CA 1
ATOM 837 C C . ILE A 1 104 ? -14.476 -5.778 0.337 1.00 92.19 104 ILE A C 1
ATOM 839 O O . ILE A 1 104 ? -15.139 -6.453 -0.459 1.00 92.19 104 ILE A O 1
ATOM 843 N N . PRO A 1 105 ? -14.975 -4.659 0.900 1.00 91.19 105 PRO A N 1
ATOM 844 C CA . PRO A 1 105 ? -16.334 -4.199 0.640 1.00 91.19 105 PRO A CA 1
ATOM 845 C C . PRO A 1 105 ? -16.585 -3.963 -0.850 1.00 91.19 105 PRO A C 1
ATOM 847 O O . PRO A 1 105 ? -15.823 -3.268 -1.528 1.00 91.19 105 PRO A O 1
ATOM 850 N N . THR A 1 106 ? -17.698 -4.491 -1.358 1.00 88.31 106 THR A N 1
ATOM 851 C CA . THR A 1 106 ? -18.099 -4.368 -2.771 1.00 88.31 106 THR A CA 1
ATOM 852 C C . THR A 1 106 ? -18.346 -2.919 -3.195 1.00 88.31 106 THR A C 1
ATOM 854 O O . THR A 1 106 ? -18.186 -2.577 -4.367 1.00 88.31 106 THR A O 1
ATOM 857 N N . THR A 1 107 ? -18.654 -2.043 -2.238 1.00 88.25 107 THR A N 1
ATOM 858 C CA . THR A 1 107 ? -18.831 -0.597 -2.433 1.00 88.25 107 THR A CA 1
ATOM 859 C C . THR A 1 107 ? -17.556 0.114 -2.894 1.00 88.25 107 THR A C 1
ATOM 861 O O . THR A 1 107 ? -17.643 1.160 -3.532 1.00 88.25 107 THR A O 1
ATOM 864 N N . LEU A 1 108 ? -16.371 -0.457 -2.638 1.00 87.38 108 LEU A N 1
ATOM 865 C CA . LEU A 1 108 ? -15.082 0.092 -3.084 1.00 87.38 108 LEU A CA 1
ATOM 866 C C . LEU A 1 108 ? -14.754 -0.251 -4.550 1.00 87.38 108 LEU A C 1
ATOM 868 O O . LEU A 1 108 ? -13.755 0.224 -5.098 1.00 87.38 108 LEU A O 1
ATOM 872 N N . GLY A 1 109 ? -15.593 -1.051 -5.216 1.00 75.12 109 GLY A N 1
ATOM 873 C CA . GLY A 1 109 ? -15.491 -1.346 -6.641 1.00 75.12 109 GLY A CA 1
ATOM 874 C C . GLY A 1 109 ? -14.698 -2.615 -6.972 1.00 75.12 109 GLY A C 1
ATOM 875 O O . GLY A 1 109 ? -15.005 -3.705 -6.498 1.00 75.12 109 GLY A O 1
ATOM 876 N N . LYS A 1 110 ? -13.735 -2.512 -7.901 1.00 74.19 110 LYS A N 1
ATOM 877 C CA . LYS A 1 110 ? -13.081 -3.678 -8.531 1.00 74.19 110 LYS A CA 1
ATOM 878 C C . LYS A 1 110 ? -12.197 -4.455 -7.549 1.00 74.19 110 LYS A C 1
ATOM 880 O O . LYS A 1 110 ? -11.472 -3.863 -6.754 1.00 74.19 110 LYS A O 1
ATOM 885 N N . LYS A 1 111 ? -12.172 -5.784 -7.713 1.00 80.81 111 LYS A N 1
ATOM 886 C CA . LYS A 1 111 ? -11.270 -6.693 -6.986 1.00 80.81 111 LYS A CA 1
ATOM 887 C C . LYS A 1 111 ? -9.806 -6.269 -7.125 1.00 80.81 111 LYS A C 1
ATOM 889 O O . LYS A 1 111 ? -9.367 -5.790 -8.176 1.00 80.81 111 LYS A O 1
ATOM 894 N N . VAL A 1 112 ? -9.032 -6.507 -6.070 1.00 89.31 112 VAL A N 1
ATOM 895 C CA . VAL A 1 112 ? -7.589 -6.270 -6.085 1.00 89.31 112 VAL A CA 1
ATOM 896 C C . VAL A 1 112 ? -6.890 -7.333 -6.916 1.00 89.31 112 VAL A C 1
ATOM 898 O O . VAL A 1 112 ? -7.069 -8.526 -6.708 1.00 89.31 112 VAL A O 1
ATOM 901 N N . VAL A 1 113 ? -6.040 -6.879 -7.835 1.00 89.62 113 VAL A N 1
ATOM 902 C CA . VAL A 1 113 ? -5.171 -7.750 -8.629 1.00 89.62 113 VAL A CA 1
ATOM 903 C C . VAL A 1 113 ? -3.723 -7.534 -8.204 1.00 89.62 113 VAL A C 1
ATOM 905 O O . VAL A 1 113 ? -3.202 -6.407 -8.253 1.00 89.62 113 VAL A O 1
ATOM 908 N N . LEU A 1 114 ? -3.053 -8.613 -7.798 1.00 91.81 114 LEU A N 1
ATOM 909 C CA . LEU A 1 114 ? -1.605 -8.636 -7.612 1.00 91.81 114 LEU A CA 1
ATOM 910 C C . LEU A 1 114 ? -0.952 -8.803 -8.985 1.00 91.81 114 LEU A C 1
ATOM 912 O O . LEU A 1 114 ? -1.244 -9.741 -9.719 1.00 91.81 114 LEU A O 1
ATOM 916 N N . ARG A 1 115 ? -0.107 -7.843 -9.370 1.00 86.81 115 ARG A N 1
ATOM 917 C CA . ARG A 1 115 ? 0.591 -7.886 -10.657 1.00 86.81 115 ARG A CA 1
ATOM 918 C C . ARG A 1 115 ? 1.980 -8.451 -10.425 1.00 86.81 115 ARG A C 1
ATOM 920 O O . ARG A 1 115 ? 2.687 -7.966 -9.542 1.00 86.81 115 ARG A O 1
ATOM 927 N N . ARG A 1 116 ? 2.356 -9.440 -11.234 1.00 86.38 116 ARG A N 1
ATOM 928 C CA . ARG A 1 116 ? 3.733 -9.929 -11.286 1.00 86.38 116 ARG A CA 1
ATOM 929 C C . ARG A 1 116 ? 4.652 -8.808 -11.798 1.00 86.38 116 ARG A C 1
ATOM 931 O O . ARG A 1 116 ? 4.203 -7.978 -12.599 1.00 86.38 116 ARG A O 1
ATOM 938 N N . PRO A 1 117 ? 5.909 -8.749 -11.332 1.00 80.00 117 PRO A N 1
ATOM 939 C CA . PRO A 1 117 ? 6.942 -7.958 -11.978 1.00 80.00 117 PRO A CA 1
ATOM 940 C C . PRO A 1 117 ? 6.970 -8.286 -13.474 1.00 80.00 117 PRO A C 1
ATOM 942 O O . PRO A 1 117 ? 6.728 -9.432 -13.859 1.00 80.00 117 PRO A O 1
ATOM 945 N N . GLY A 1 118 ? 7.219 -7.280 -14.315 1.00 72.44 118 GLY A N 1
ATOM 946 C CA . GLY A 1 118 ? 7.492 -7.548 -15.724 1.00 72.44 118 GLY A CA 1
ATOM 947 C C . GLY A 1 118 ? 8.709 -8.462 -15.826 1.00 72.44 118 GLY A C 1
ATOM 948 O O . GLY A 1 118 ? 9.640 -8.311 -15.034 1.00 72.44 118 GLY A O 1
ATOM 949 N N . GLN A 1 119 ? 8.687 -9.410 -16.764 1.00 67.44 119 GLN A N 1
ATOM 950 C CA . GLN A 1 119 ? 9.912 -10.115 -17.131 1.00 67.44 119 GLN A CA 1
ATOM 951 C C . GLN A 1 119 ? 10.942 -9.089 -17.612 1.00 67.44 119 GLN A C 1
ATOM 953 O O . GLN A 1 119 ? 10.553 -8.033 -18.125 1.00 67.44 119 GLN A O 1
ATOM 958 N N . GLU A 1 120 ? 12.229 -9.398 -17.428 1.00 61.97 120 GLU A N 1
ATOM 959 C CA . GLU A 1 120 ? 13.318 -8.700 -18.117 1.00 61.97 120 GLU A CA 1
ATOM 960 C C . GLU A 1 120 ? 12.876 -8.492 -19.565 1.00 61.97 120 GLU A C 1
ATOM 962 O O . GLU A 1 120 ? 12.518 -9.451 -20.257 1.00 61.97 120 GLU A O 1
ATOM 967 N N . ALA A 1 121 ? 12.763 -7.230 -19.983 1.00 58.50 121 ALA A N 1
ATOM 968 C CA . ALA A 1 121 ? 12.340 -6.931 -21.336 1.00 58.50 121 ALA A CA 1
ATOM 969 C C . ALA A 1 121 ? 13.416 -7.514 -22.252 1.00 58.50 121 ALA A C 1
ATOM 971 O O . ALA A 1 121 ? 14.515 -6.970 -22.333 1.00 58.50 121 ALA A O 1
ATOM 972 N N . GLY A 1 122 ? 13.112 -8.642 -22.903 1.00 61.09 122 GLY A N 1
ATOM 973 C CA . GLY A 1 122 ? 13.971 -9.180 -23.952 1.00 61.09 122 GLY A CA 1
ATOM 974 C C . GLY A 1 122 ? 14.259 -8.095 -24.988 1.00 61.09 122 GLY A C 1
ATOM 975 O O . GLY A 1 122 ? 13.536 -7.092 -25.040 1.00 61.09 122 GLY A O 1
ATOM 976 N N . LEU A 1 123 ? 15.310 -8.284 -25.799 1.00 66.44 123 LEU A N 1
ATOM 977 C CA . LEU A 1 123 ? 15.721 -7.296 -26.801 1.00 66.44 123 LEU A CA 1
ATOM 978 C C . LEU A 1 123 ? 14.495 -6.682 -27.475 1.00 66.44 123 LEU A C 1
ATOM 980 O O . LEU A 1 123 ? 13.644 -7.396 -28.018 1.00 66.44 123 LEU A O 1
ATOM 984 N N . ARG A 1 124 ? 14.396 -5.349 -27.387 1.00 74.31 124 ARG A N 1
ATOM 985 C CA . ARG A 1 124 ? 13.325 -4.581 -28.016 1.00 74.31 124 ARG A CA 1
ATOM 986 C C . ARG A 1 124 ? 13.213 -5.054 -29.460 1.00 74.31 124 ARG A C 1
ATOM 988 O O . ARG A 1 124 ? 14.131 -4.851 -30.251 1.00 74.31 124 ARG A O 1
ATOM 995 N N . LYS A 1 125 ? 12.090 -5.691 -29.801 1.00 76.12 125 LYS A N 1
ATOM 996 C CA . LYS A 1 125 ? 11.818 -6.063 -31.189 1.00 76.12 125 LYS A CA 1
ATOM 997 C C . LYS A 1 125 ? 11.802 -4.773 -32.003 1.00 76.12 125 LYS A C 1
ATOM 999 O O . LYS A 1 125 ? 11.090 -3.835 -31.628 1.00 76.12 125 LYS A O 1
ATOM 1004 N N . LYS A 1 126 ? 12.610 -4.718 -33.070 1.00 75.12 126 LYS A N 1
ATOM 1005 C CA . LYS A 1 126 ? 12.614 -3.585 -34.000 1.00 75.12 126 LYS A CA 1
ATOM 1006 C C . LYS A 1 126 ? 11.177 -3.324 -34.430 1.00 75.12 126 LYS A C 1
ATOM 1008 O O . LYS A 1 126 ? 10.431 -4.239 -34.783 1.00 75.12 126 LYS A O 1
ATOM 1013 N N . THR A 1 127 ? 10.777 -2.068 -34.342 1.00 78.69 127 THR A N 1
ATOM 1014 C CA . THR A 1 127 ? 9.476 -1.640 -34.841 1.00 78.69 127 THR A CA 1
ATOM 1015 C C . THR A 1 127 ? 9.447 -1.807 -36.360 1.00 78.69 127 THR A C 1
ATOM 1017 O O . THR A 1 127 ? 10.483 -1.730 -37.017 1.00 78.69 127 THR A O 1
ATOM 1020 N N . ARG A 1 128 ? 8.261 -1.996 -36.949 1.00 76.00 128 ARG A N 1
ATOM 1021 C CA . ARG A 1 128 ? 8.094 -2.070 -38.413 1.00 76.00 128 ARG A CA 1
ATOM 1022 C C . ARG A 1 128 ? 8.790 -0.901 -39.134 1.00 76.00 128 ARG A C 1
ATOM 1024 O O . ARG A 1 128 ? 9.474 -1.115 -40.124 1.00 76.00 128 ARG A O 1
ATOM 1031 N N . ARG A 1 129 ? 8.715 0.303 -38.555 1.00 75.88 129 ARG A N 1
ATOM 1032 C CA . ARG A 1 129 ? 9.389 1.511 -39.053 1.00 75.88 129 ARG A CA 1
ATOM 1033 C C . ARG A 1 129 ? 10.919 1.400 -39.051 1.00 75.88 129 ARG A C 1
ATOM 1035 O O . ARG A 1 129 ? 11.547 1.848 -39.996 1.00 75.88 129 ARG A O 1
ATOM 1042 N N . GLU A 1 130 ? 11.516 0.793 -38.029 1.00 79.12 130 GLU A N 1
ATOM 1043 C CA . GLU A 1 130 ? 12.971 0.565 -37.977 1.00 79.12 130 GLU A CA 1
ATOM 1044 C C . GLU A 1 130 ? 13.439 -0.513 -38.954 1.00 79.12 130 GLU A C 1
ATOM 1046 O O . GLU A 1 130 ? 14.575 -0.458 -39.409 1.00 79.12 130 GLU A O 1
ATOM 1051 N N . LEU A 1 131 ? 12.579 -1.481 -39.283 1.00 75.69 131 LEU A N 1
ATOM 1052 C CA . LEU A 1 131 ? 12.872 -2.459 -40.331 1.00 75.69 131 LEU A CA 1
ATOM 1053 C C . LEU A 1 131 ? 12.836 -1.804 -41.718 1.00 75.69 131 LEU A C 1
ATOM 1055 O O . LEU A 1 131 ? 13.753 -2.011 -42.500 1.00 75.69 131 LEU A O 1
ATOM 1059 N N . GLN A 1 132 ? 11.837 -0.958 -41.998 1.00 76.12 132 GLN A N 1
ATOM 1060 C CA . GLN A 1 132 ? 11.738 -0.243 -43.280 1.00 76.12 132 GLN A CA 1
ATOM 1061 C C . GLN A 1 132 ? 12.927 0.692 -43.555 1.00 76.12 132 GLN A C 1
ATOM 1063 O O . GLN A 1 132 ? 13.319 0.834 -44.706 1.00 76.12 132 GLN A O 1
ATOM 1068 N N . LEU A 1 133 ? 13.493 1.333 -42.527 1.00 65.00 133 LEU A N 1
ATOM 1069 C CA . LEU A 1 133 ? 14.606 2.277 -42.696 1.00 65.00 133 LEU A CA 1
ATOM 1070 C C . LEU A 1 133 ? 15.953 1.594 -42.980 1.00 65.00 133 LEU A C 1
ATOM 1072 O O . LEU A 1 133 ? 16.854 2.248 -43.483 1.00 65.00 133 LEU A O 1
ATOM 1076 N N . HIS A 1 134 ? 16.101 0.302 -42.671 1.00 59.06 134 HIS A N 1
ATOM 1077 C CA . HIS A 1 134 ? 17.344 -0.445 -42.910 1.00 59.06 134 HIS A CA 1
ATOM 1078 C C . HIS A 1 134 ? 17.362 -1.166 -44.268 1.00 59.06 134 HIS A C 1
ATOM 1080 O O . HIS A 1 134 ? 18.358 -1.773 -44.634 1.00 59.06 134 HIS A O 1
ATOM 1086 N N . ASN A 1 135 ? 16.265 -1.100 -45.025 1.00 55.56 135 ASN A N 1
ATOM 1087 C CA . ASN A 1 135 ? 16.155 -1.668 -46.370 1.00 55.56 135 ASN A CA 1
ATOM 1088 C C . ASN A 1 135 ? 16.807 -0.791 -47.462 1.00 55.56 135 ASN A C 1
ATOM 1090 O O . ASN A 1 135 ? 16.633 -1.096 -48.636 1.00 55.56 135 ASN A O 1
ATOM 1094 N N . GLY A 1 136 ? 17.497 0.295 -47.087 1.00 49.78 136 GLY A N 1
ATOM 1095 C CA . GLY A 1 136 ? 18.123 1.257 -48.003 1.00 49.78 136 GLY A CA 1
ATOM 1096 C C . GLY A 1 136 ? 19.656 1.289 -47.982 1.00 49.78 136 GLY A C 1
ATOM 1097 O O . GLY A 1 136 ? 20.211 2.207 -48.561 1.00 49.78 136 GLY A O 1
ATOM 1098 N N . ASP A 1 137 ? 20.317 0.332 -47.322 1.00 48.69 137 ASP A N 1
ATOM 1099 C CA . ASP A 1 137 ? 21.791 0.223 -47.247 1.00 48.69 137 ASP A CA 1
ATOM 1100 C C . ASP A 1 137 ? 22.258 -1.173 -47.710 1.00 48.69 137 ASP A C 1
ATOM 1102 O O . ASP A 1 137 ? 23.095 -1.833 -47.098 1.00 48.69 137 ASP A O 1
ATOM 1106 N N . ALA A 1 138 ? 21.636 -1.674 -48.778 1.00 53.09 138 ALA A N 1
ATOM 1107 C CA . ALA A 1 138 ? 22.081 -2.870 -49.481 1.00 53.09 138 ALA A CA 1
ATOM 1108 C C . ALA A 1 138 ? 22.576 -2.466 -50.872 1.00 53.09 138 ALA A C 1
ATOM 1110 O O . ALA A 1 138 ? 21.907 -2.742 -51.862 1.00 53.09 138 ALA A O 1
ATOM 1111 N N . ASP A 1 139 ? 23.744 -1.825 -50.911 1.00 44.12 139 ASP A N 1
ATOM 1112 C CA . ASP A 1 139 ? 24.549 -1.673 -52.121 1.00 44.12 139 ASP A CA 1
ATOM 1113 C C . ASP A 1 139 ? 25.789 -2.573 -51.986 1.00 44.12 139 ASP A C 1
ATOM 1115 O O . ASP A 1 139 ? 26.770 -2.264 -51.313 1.00 44.12 139 ASP A O 1
ATOM 1119 N N . ASP A 1 140 ? 25.594 -3.792 -52.470 1.00 50.78 140 ASP A N 1
ATOM 1120 C CA . ASP A 1 140 ? 26.423 -4.552 -53.408 1.00 50.78 140 ASP A CA 1
ATOM 1121 C C . ASP A 1 140 ? 27.885 -4.130 -53.729 1.00 50.78 140 ASP A C 1
ATOM 1123 O O . ASP A 1 140 ? 28.222 -2.964 -53.916 1.00 50.78 140 ASP A O 1
ATOM 1127 N N . GLU A 1 141 ? 28.676 -5.182 -53.964 1.00 45.59 141 GLU A N 1
ATOM 1128 C CA . GLU A 1 141 ? 29.970 -5.306 -54.656 1.00 45.59 141 GLU A CA 1
ATOM 1129 C C . GLU A 1 141 ? 31.324 -5.097 -53.951 1.00 45.59 141 GLU A C 1
ATOM 1131 O O . GLU A 1 141 ? 31.702 -4.044 -53.440 1.00 45.59 141 GLU A O 1
ATOM 1136 N N . GLY A 1 142 ? 32.130 -6.157 -54.075 1.00 38.06 142 GLY A N 1
ATOM 1137 C CA . GLY A 1 142 ? 33.530 -6.231 -53.683 1.00 38.06 142 GLY A CA 1
ATOM 1138 C C . GLY A 1 142 ? 34.141 -7.611 -53.939 1.00 38.06 142 GLY A C 1
ATOM 1139 O O . GLY A 1 142 ? 34.772 -8.176 -53.048 1.00 38.06 142 GLY A O 1
ATOM 1140 N N . ALA A 1 143 ? 33.926 -8.181 -55.130 1.00 48.41 143 ALA A N 1
ATOM 1141 C CA . ALA A 1 143 ? 34.621 -9.377 -55.595 1.00 48.41 143 ALA A CA 1
ATOM 1142 C C . ALA A 1 143 ? 36.149 -9.160 -55.660 1.00 48.41 143 ALA A C 1
ATOM 1144 O O . ALA A 1 143 ? 36.631 -8.210 -56.273 1.00 48.41 143 ALA A O 1
ATOM 1145 N N . GLY A 1 144 ? 36.916 -10.087 -55.083 1.00 40.69 144 GLY A N 1
ATOM 1146 C CA . GLY A 1 144 ? 38.373 -10.159 -55.199 1.00 40.69 144 GLY A CA 1
ATOM 1147 C C . GLY A 1 144 ? 38.830 -11.609 -55.091 1.00 40.69 144 GLY A C 1
ATOM 1148 O O . GLY A 1 144 ? 39.035 -12.122 -53.997 1.00 40.69 144 GLY A O 1
ATOM 1149 N N . ASN A 1 145 ? 38.928 -12.278 -56.237 1.00 47.12 145 ASN A N 1
ATOM 1150 C CA . ASN A 1 145 ? 39.450 -13.632 -56.387 1.00 47.12 145 ASN A CA 1
ATOM 1151 C C . ASN A 1 145 ? 40.957 -13.525 -56.679 1.00 47.12 145 ASN A C 1
ATOM 1153 O O . ASN A 1 145 ? 41.303 -12.876 -57.664 1.00 47.12 145 ASN A O 1
ATOM 1157 N N . ASP A 1 146 ? 41.839 -14.157 -55.899 1.00 50.19 146 ASP A N 1
ATOM 1158 C CA . ASP A 1 146 ? 43.196 -14.462 -56.376 1.00 50.19 146 ASP A CA 1
ATOM 1159 C C . ASP A 1 146 ? 43.695 -15.834 -55.907 1.00 50.19 146 ASP A C 1
ATOM 1161 O O . ASP A 1 146 ? 43.376 -16.332 -54.827 1.00 50.19 146 ASP A O 1
ATOM 1165 N N . LYS A 1 147 ? 44.399 -16.472 -56.836 1.00 52.22 147 LYS A N 1
ATOM 1166 C CA . LYS A 1 147 ? 44.638 -17.902 -56.975 1.00 52.22 147 LYS A CA 1
ATOM 1167 C C . LYS A 1 147 ? 45.800 -18.379 -56.105 1.00 52.22 147 LYS A C 1
ATOM 1169 O O . LYS A 1 147 ? 46.896 -17.845 -56.192 1.00 52.22 147 LYS A O 1
ATOM 1174 N N . GLY A 1 148 ? 45.617 -19.501 -55.414 1.00 39.69 148 GLY A N 1
ATOM 1175 C CA . GLY A 1 148 ? 46.718 -20.355 -54.961 1.00 39.69 148 GLY A CA 1
ATOM 1176 C C . GLY A 1 148 ? 46.628 -21.707 -55.659 1.00 39.69 148 GLY A C 1
ATOM 1177 O O . GLY A 1 148 ? 45.834 -22.545 -55.247 1.00 39.69 148 GLY A O 1
ATOM 1178 N N . SER A 1 149 ? 47.381 -21.896 -56.745 1.00 51.50 149 SER A N 1
ATOM 1179 C CA . SER A 1 149 ? 47.514 -23.191 -57.429 1.00 51.50 149 SER A CA 1
ATOM 1180 C C . SER A 1 149 ? 48.793 -23.895 -56.961 1.00 51.50 149 SER A C 1
ATOM 1182 O O . SER A 1 149 ? 49.874 -23.371 -57.197 1.00 51.50 149 SER A O 1
ATOM 1184 N N . ASP A 1 150 ? 48.601 -25.068 -56.356 1.00 50.91 150 ASP A N 1
ATOM 1185 C CA . ASP A 1 150 ? 49.351 -26.331 -56.491 1.00 50.91 150 ASP A CA 1
ATOM 1186 C C . ASP A 1 150 ? 50.837 -26.508 -56.084 1.00 50.91 150 ASP A C 1
ATOM 1188 O O . ASP A 1 150 ? 51.688 -25.652 -56.307 1.00 50.91 150 ASP A O 1
ATOM 1192 N N . GLN A 1 151 ? 51.100 -27.758 -55.655 1.00 44.72 151 GLN A N 1
ATOM 1193 C CA . GLN A 1 151 ? 52.372 -28.492 -55.472 1.00 44.72 151 GLN A CA 1
ATOM 1194 C C . GLN A 1 151 ? 53.183 -28.142 -54.202 1.00 44.72 151 GLN A C 1
ATOM 1196 O O . GLN A 1 151 ? 53.473 -26.980 -53.951 1.00 44.72 151 GLN A O 1
ATOM 1201 N N . GLN A 1 152 ? 53.618 -29.070 -53.337 1.00 41.44 152 GLN A N 1
ATOM 1202 C CA . GLN A 1 152 ? 53.739 -30.535 -53.364 1.00 41.44 152 GLN A CA 1
ATOM 1203 C C . GLN A 1 152 ? 53.811 -31.069 -51.921 1.00 41.44 152 GLN A C 1
ATOM 1205 O O . GLN A 1 152 ? 54.332 -30.327 -51.056 1.00 41.44 152 GLN A O 1
#

Sequence (152 aa):
MVTPPSHGHKRNRAPVRLAHQVEQSEDWVTVSGVQKRRQRSCKVCALLRTNTKKKSFATTFYCERCSVDNAKCWLCNKIRHTYQGEAKTCFAIWHEEFECGQAIPTTLGKKVVLRRPGQEAGLRKKTRRELQLHNGDADDEGAGNDKGSDQQ

Organism: NCBI:txid4795

Foldseek 3Di:
DDDDDDPPPPPPPDPPPPDFDKDFDPQWDQDPNDIDHDWDAAQLQCLPPPDNPDGGDTGRIFTPVLADDQQTRGFFPDQDDQDPNRRDGRSCCCCPVCVVQVNDDCVSPDGDDRDHDDDDPPDDDDDPVNVVVVVPPPDDDDDDDDDDDDDD

pLDDT: mean 80.44, std 18.21, range [38.06, 97.69]

Radius of gyration: 29.37 Å; chains: 1; bounding box: 73×75×71 Å